Protein AF-A0A504YN68-F1 (afdb_monomer_lite)

Radius of gyration: 25.83 Å; chains: 1; bounding box: 54×53×54 Å

Secondary structure (DSSP, 8-state):
-------HHHHHHHHHHHH---SSPPP-B-TTS-B--SHHHHHHHHHHHHHHHH----TT-----S------------------HHHHHHHHHT--TTSPP-TT---HHHHHHTTS--

Organism: Fasciola gigantica (NCBI:txid46835)

Structure (mmCIF, N/CA/C/O backbone):
data_AF-A0A504YN68-F1
#
_entry.id   AF-A0A504YN68-F1
#
loop_
_atom_site.group_PDB
_atom_site.id
_atom_site.type_symbol
_atom_site.label_atom_id
_atom_site.label_alt_id
_atom_site.label_comp_id
_atom_site.label_asym_id
_atom_site.label_entity_id
_atom_site.label_seq_id
_atom_site.pdbx_PDB_ins_code
_atom_site.Cartn_x
_atom_site.Cartn_y
_atom_site.Cartn_z
_atom_site.occupancy
_atom_site.B_iso_or_equiv
_atom_site.auth_seq_id
_atom_site.auth_comp_id
_atom_site.auth_asym_id
_atom_site.auth_atom_id
_atom_site.pdbx_PDB_model_num
ATOM 1 N N . MET A 1 1 ? 17.165 31.381 13.034 1.00 35.44 1 MET A N 1
ATOM 2 C CA . MET A 1 1 ? 17.458 30.033 12.498 1.00 35.44 1 MET A CA 1
ATOM 3 C C . MET A 1 1 ? 17.713 30.142 11.004 1.00 35.44 1 MET A C 1
ATOM 5 O O . MET A 1 1 ? 16.814 30.531 10.273 1.00 35.44 1 MET A O 1
ATOM 9 N N . GLN A 1 2 ? 18.948 29.902 10.561 1.00 41.06 2 GLN A N 1
ATOM 10 C CA . GLN A 1 2 ? 19.320 29.990 9.147 1.00 41.06 2 GLN A CA 1
ATOM 11 C C . GLN A 1 2 ? 18.843 28.734 8.407 1.00 41.06 2 GLN A C 1
ATOM 13 O O . GLN A 1 2 ? 19.176 27.615 8.795 1.00 41.06 2 GLN A O 1
ATOM 18 N N . PHE A 1 3 ? 18.073 28.918 7.335 1.00 40.38 3 PHE A N 1
ATOM 19 C CA . PHE A 1 3 ? 17.758 27.853 6.390 1.00 40.38 3 PHE A CA 1
ATOM 20 C C . PHE A 1 3 ? 19.064 27.369 5.752 1.00 40.38 3 PHE A C 1
ATOM 22 O O . PHE A 1 3 ? 19.641 28.048 4.901 1.00 40.38 3 PHE A O 1
ATOM 29 N N . LEU A 1 4 ? 19.541 26.189 6.158 1.00 46.88 4 LEU A N 1
ATOM 30 C CA . LEU A 1 4 ? 20.625 25.505 5.463 1.00 46.88 4 LE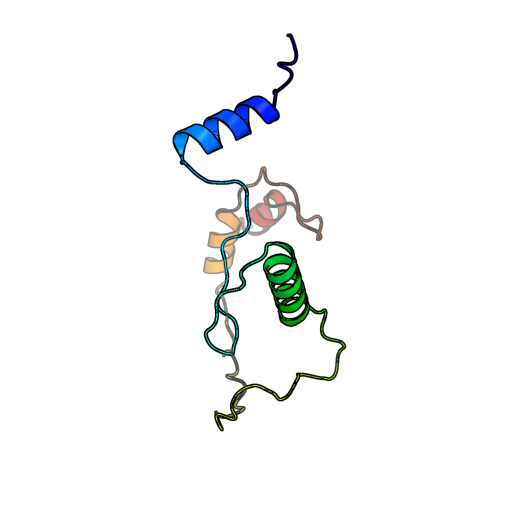U A CA 1
ATOM 31 C C . LEU A 1 4 ? 20.146 25.232 4.032 1.00 46.88 4 LEU A C 1
ATOM 33 O O . LEU A 1 4 ? 19.343 24.329 3.788 1.00 46.88 4 LEU A O 1
ATOM 37 N N . LYS A 1 5 ? 20.624 26.035 3.079 1.00 53.62 5 LYS A N 1
ATOM 38 C CA . LYS A 1 5 ? 20.415 25.834 1.645 1.00 53.62 5 LYS A CA 1
ATOM 39 C C . LYS A 1 5 ? 21.031 24.481 1.285 1.00 53.62 5 LYS A C 1
ATOM 41 O O . LYS A 1 5 ? 22.242 24.359 1.095 1.00 53.62 5 LYS A O 1
ATOM 46 N N . ARG A 1 6 ? 20.199 23.435 1.293 1.00 60.47 6 ARG A N 1
ATOM 47 C CA . ARG A 1 6 ? 20.588 22.034 1.100 1.00 60.47 6 ARG A CA 1
ATOM 48 C C . ARG A 1 6 ? 21.125 21.904 -0.320 1.00 60.47 6 ARG A C 1
ATOM 50 O O . ARG A 1 6 ? 20.375 21.852 -1.288 1.00 60.47 6 ARG A O 1
ATOM 57 N N . ASN A 1 7 ? 22.446 21.958 -0.440 1.00 71.44 7 ASN A N 1
ATOM 58 C CA . ASN A 1 7 ? 23.145 22.016 -1.714 1.00 71.44 7 ASN A CA 1
ATOM 59 C C . ASN A 1 7 ? 23.095 20.622 -2.364 1.00 71.44 7 ASN A C 1
ATOM 61 O O . ASN A 1 7 ? 24.020 19.819 -2.228 1.00 71.44 7 ASN A O 1
ATOM 65 N N . SER A 1 8 ? 21.960 20.309 -2.996 1.00 71.94 8 SER A N 1
ATOM 66 C CA . SER A 1 8 ? 21.608 18.991 -3.546 1.00 71.94 8 SER A CA 1
ATOM 67 C C . SER A 1 8 ? 22.682 18.448 -4.488 1.00 71.94 8 SER A C 1
ATOM 69 O O . SER A 1 8 ? 23.015 17.268 -4.432 1.00 71.94 8 SER A O 1
ATOM 71 N N . LYS A 1 9 ? 23.325 19.327 -5.263 1.00 77.75 9 LYS A N 1
ATOM 72 C CA . LYS A 1 9 ? 24.462 18.983 -6.129 1.00 77.75 9 LYS A CA 1
ATOM 73 C C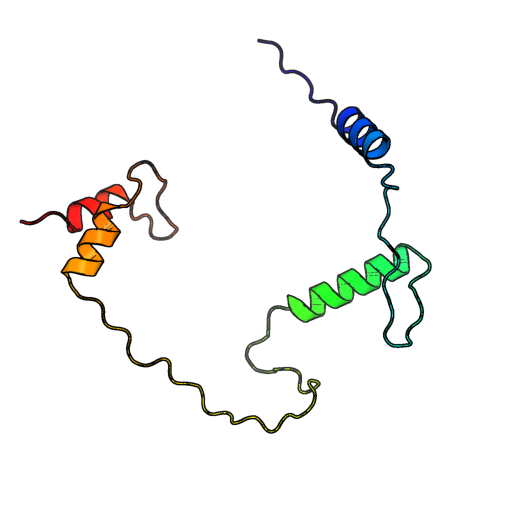 . LYS A 1 9 ? 25.618 18.342 -5.355 1.00 77.75 9 LYS A C 1
ATOM 75 O O . LYS A 1 9 ? 26.169 17.334 -5.788 1.00 77.75 9 LYS A O 1
ATOM 80 N N . ASN A 1 10 ? 25.962 18.879 -4.183 1.00 79.12 10 ASN A N 1
ATOM 81 C CA . ASN A 1 10 ? 27.041 18.334 -3.355 1.00 79.12 10 ASN A CA 1
ATOM 82 C C . ASN A 1 10 ? 26.666 16.992 -2.720 1.00 79.12 10 ASN A C 1
ATOM 84 O O . ASN A 1 10 ? 27.543 16.148 -2.539 1.00 79.12 10 ASN A O 1
ATOM 88 N N . PHE A 1 11 ? 25.386 16.792 -2.403 1.00 78.56 11 PHE A N 1
ATOM 89 C CA . PHE A 1 11 ? 24.879 15.520 -1.895 1.00 78.56 11 PHE A CA 1
ATOM 90 C C . PHE A 1 11 ? 25.024 14.410 -2.944 1.00 78.56 11 PHE A C 1
ATOM 92 O O . PHE A 1 11 ? 25.707 13.419 -2.688 1.00 78.56 11 PHE A O 1
ATOM 99 N N . TYR A 1 12 ? 24.498 14.620 -4.155 1.00 77.31 12 TYR A N 1
ATOM 100 C CA . TYR A 1 12 ? 24.602 13.631 -5.233 1.00 77.31 12 TYR A CA 1
ATOM 101 C C . TYR A 1 12 ? 26.050 13.391 -5.674 1.00 77.31 12 TYR A C 1
ATOM 103 O O . TYR A 1 12 ? 26.427 12.251 -5.928 1.00 77.31 12 TYR A O 1
ATOM 111 N N . ARG A 1 13 ? 26.904 14.425 -5.662 1.00 78.19 13 ARG A N 1
ATOM 112 C CA . ARG A 1 13 ? 28.342 14.270 -5.937 1.00 78.19 13 ARG A CA 1
ATOM 113 C C . ARG A 1 13 ? 29.044 13.370 -4.915 1.00 78.19 13 ARG A C 1
ATOM 115 O O . ARG A 1 13 ? 29.874 12.551 -5.300 1.00 78.19 13 ARG A O 1
ATOM 122 N N . ARG A 1 14 ? 28.739 13.513 -3.618 1.00 81.38 14 ARG A N 1
ATOM 123 C CA . ARG A 1 14 ? 29.306 12.646 -2.564 1.00 81.38 14 ARG A CA 1
ATOM 124 C C . ARG A 1 14 ? 28.818 11.208 -2.705 1.00 81.38 14 ARG A C 1
ATOM 126 O O . ARG A 1 14 ? 29.622 10.292 -2.583 1.00 81.38 14 ARG A O 1
ATOM 133 N N . LEU A 1 15 ? 27.534 11.028 -3.000 1.00 76.12 15 LEU A N 1
ATOM 134 C CA . LEU A 1 15 ? 26.928 9.712 -3.166 1.00 76.12 15 LEU A CA 1
ATOM 135 C C . LEU A 1 15 ? 27.507 8.976 -4.383 1.00 76.12 15 LEU A C 1
ATOM 137 O O . LEU A 1 15 ? 27.919 7.828 -4.250 1.00 76.12 15 LEU A O 1
ATOM 141 N N . ALA A 1 16 ? 27.655 9.652 -5.526 1.00 74.44 16 ALA A N 1
ATOM 142 C CA . ALA A 1 16 ? 28.303 9.092 -6.716 1.00 74.44 16 ALA A CA 1
ATOM 143 C C . ALA A 1 16 ? 29.772 8.710 -6.457 1.00 74.44 16 ALA A C 1
ATOM 145 O O . ALA A 1 16 ? 30.221 7.647 -6.879 1.00 74.44 16 ALA A O 1
ATOM 146 N N . LYS A 1 17 ? 30.516 9.538 -5.704 1.00 78.06 17 LYS A N 1
ATOM 147 C CA . LYS A 1 17 ? 31.909 9.239 -5.328 1.00 78.06 17 LYS A CA 1
ATOM 148 C C . LYS A 1 17 ? 32.018 8.018 -4.406 1.00 78.06 17 LYS A C 1
ATOM 150 O O . LYS A 1 17 ? 32.945 7.240 -4.570 1.00 78.06 17 LYS A O 1
ATOM 155 N N . ALA A 1 18 ? 31.098 7.862 -3.454 1.00 78.75 18 ALA A N 1
ATOM 156 C CA . ALA A 1 18 ? 31.110 6.755 -2.493 1.00 78.75 18 ALA A CA 1
ATOM 157 C C . ALA A 1 18 ? 30.643 5.422 -3.097 1.00 78.75 18 ALA A C 1
ATOM 159 O O . ALA A 1 18 ? 31.111 4.365 -2.698 1.00 78.75 18 ALA A O 1
ATOM 160 N N . THR A 1 19 ? 29.715 5.471 -4.049 1.00 76.31 19 THR A N 1
ATOM 161 C CA . THR A 1 19 ? 29.132 4.273 -4.675 1.00 76.31 19 THR A CA 1
ATOM 162 C C . THR A 1 19 ? 29.858 3.848 -5.947 1.00 76.31 19 THR A C 1
ATOM 164 O O . THR A 1 19 ? 29.533 2.807 -6.506 1.00 76.31 19 THR A O 1
ATOM 167 N N . HIS A 1 20 ? 30.787 4.672 -6.449 1.00 66.88 20 HIS A N 1
ATOM 168 C CA . HIS A 1 20 ? 31.338 4.571 -7.806 1.00 66.88 20 HIS A CA 1
ATOM 169 C C . HIS A 1 20 ? 30.257 4.471 -8.899 1.00 66.88 20 HIS A C 1
ATOM 171 O O . HIS A 1 20 ? 30.537 4.057 -10.026 1.00 66.88 20 HIS A O 1
ATOM 177 N N . ALA A 1 21 ? 29.018 4.869 -8.589 1.00 62.00 21 ALA A N 1
ATOM 178 C CA . ALA A 1 21 ? 27.916 4.811 -9.526 1.00 62.00 21 ALA A CA 1
ATOM 179 C C . ALA A 1 21 ? 28.112 5.899 -10.583 1.00 62.00 21 ALA A C 1
ATOM 181 O O . ALA A 1 21 ? 28.138 7.097 -10.279 1.00 62.00 21 ALA A O 1
ATOM 182 N N . LYS A 1 22 ? 28.243 5.481 -11.842 1.00 62.47 22 LYS A N 1
ATOM 183 C CA . LYS A 1 22 ? 28.166 6.404 -12.972 1.00 62.47 22 LYS A CA 1
ATOM 184 C C . LYS A 1 22 ? 26.707 6.854 -13.115 1.00 62.47 22 LYS A C 1
ATOM 186 O O . LYS A 1 22 ? 25.831 5.995 -13.183 1.00 62.47 22 LYS A O 1
ATOM 191 N N . PRO A 1 23 ? 26.420 8.166 -13.168 1.00 57.31 23 PRO A N 1
ATOM 192 C CA . PRO A 1 23 ? 25.096 8.638 -13.544 1.00 57.31 23 PRO A CA 1
ATOM 193 C C . PRO A 1 23 ? 24.821 8.189 -14.982 1.00 57.31 23 PRO A C 1
ATOM 195 O O . PRO A 1 23 ? 25.502 8.619 -15.911 1.00 57.31 23 PRO A O 1
ATOM 198 N N . GLY A 1 24 ? 23.865 7.287 -15.156 1.00 63.19 24 GLY A N 1
ATOM 199 C CA . GLY A 1 24 ? 23.526 6.689 -16.441 1.00 63.19 24 GLY A CA 1
ATOM 200 C C . GLY A 1 24 ? 22.493 5.590 -16.244 1.00 63.19 24 GLY A C 1
ATOM 201 O O . GLY A 1 24 ? 22.330 5.087 -15.132 1.00 63.19 24 GLY A O 1
ATOM 202 N N . ILE A 1 25 ? 21.769 5.250 -17.305 1.00 64.88 25 ILE A N 1
ATOM 203 C CA . ILE A 1 25 ? 20.868 4.101 -17.280 1.00 64.88 25 ILE A CA 1
ATOM 204 C C . ILE A 1 25 ? 21.694 2.916 -17.771 1.00 64.88 25 ILE A C 1
ATO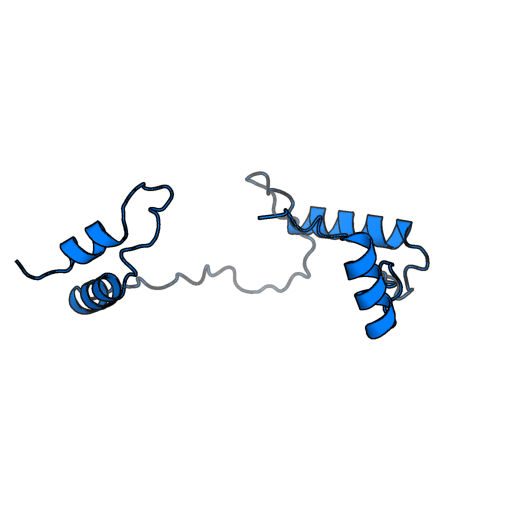M 206 O O . ILE A 1 25 ? 22.301 3.005 -18.834 1.00 64.88 25 ILE A O 1
ATOM 210 N N . SER A 1 26 ? 21.788 1.856 -16.970 1.00 69.25 26 SER A N 1
ATOM 211 C CA . SER A 1 26 ? 22.534 0.654 -17.345 1.00 69.25 26 SER A CA 1
ATOM 212 C C . SER A 1 26 ? 21.984 0.049 -18.635 1.00 69.25 26 SER A C 1
ATOM 214 O O . SER A 1 26 ? 20.777 0.102 -18.879 1.00 69.25 26 SER A O 1
ATOM 216 N N . ASP A 1 27 ? 22.866 -0.551 -19.431 1.00 74.50 27 ASP A N 1
ATOM 217 C CA . ASP A 1 27 ? 22.463 -1.267 -20.635 1.00 74.50 27 ASP A CA 1
ATOM 218 C C . ASP A 1 27 ? 21.473 -2.386 -20.265 1.00 74.50 27 ASP A C 1
ATOM 220 O O . ASP A 1 27 ? 21.689 -3.150 -19.323 1.00 74.50 27 ASP A O 1
ATOM 224 N N . MET A 1 28 ? 20.364 -2.460 -20.996 1.00 72.06 28 MET A N 1
ATOM 225 C CA . MET A 1 28 ? 19.306 -3.448 -20.831 1.00 72.06 28 MET A CA 1
ATOM 226 C C . MET A 1 28 ? 19.359 -4.479 -21.966 1.00 72.06 28 MET A C 1
ATOM 228 O O . MET A 1 28 ? 19.649 -4.116 -23.111 1.00 72.06 28 MET A O 1
ATOM 232 N N . PRO A 1 29 ? 19.050 -5.756 -21.688 1.00 76.56 29 PRO A N 1
ATOM 233 C CA . PRO A 1 29 ? 18.937 -6.768 -22.726 1.00 76.56 29 PRO A CA 1
ATOM 234 C C . PRO A 1 29 ? 17.715 -6.492 -23.609 1.00 76.56 29 PRO A C 1
ATOM 236 O O . PRO A 1 29 ? 16.603 -6.266 -23.128 1.00 76.56 29 PRO A O 1
ATOM 239 N N . LYS A 1 30 ? 17.926 -6.519 -24.921 1.00 78.00 30 LYS A N 1
ATOM 240 C CA . LYS A 1 30 ? 16.883 -6.511 -25.947 1.00 78.00 30 LYS A CA 1
ATOM 241 C C . LYS A 1 30 ? 16.335 -7.928 -26.157 1.00 78.00 30 LYS A C 1
ATOM 243 O O . LYS A 1 30 ? 16.927 -8.916 -25.732 1.00 78.00 30 LYS A O 1
ATOM 248 N N . ALA A 1 31 ? 15.220 -8.023 -26.881 1.00 73.44 31 ALA A N 1
ATOM 249 C CA . ALA A 1 31 ? 14.584 -9.296 -27.230 1.00 73.44 31 ALA A CA 1
ATOM 250 C C . ALA A 1 31 ? 15.451 -10.206 -28.126 1.00 73.44 31 ALA A C 1
ATOM 252 O O . ALA A 1 31 ? 15.282 -11.419 -28.105 1.00 73.44 31 ALA A O 1
ATOM 253 N N . ASP A 1 32 ? 16.388 -9.630 -28.882 1.00 78.88 32 ASP A N 1
ATOM 254 C CA . ASP A 1 32 ? 17.377 -10.347 -29.702 1.00 78.88 32 ASP A CA 1
ATOM 255 C C . ASP A 1 32 ? 18.594 -10.841 -28.888 1.00 78.88 32 ASP A C 1
ATOM 257 O O . ASP A 1 32 ? 19.523 -11.417 -29.449 1.00 78.88 32 ASP A O 1
ATOM 261 N N . GLY A 1 33 ? 18.607 -10.611 -27.569 1.00 73.88 33 GLY A N 1
ATOM 262 C CA . GLY A 1 33 ? 19.715 -10.952 -26.676 1.00 73.88 33 GLY A CA 1
ATOM 263 C C . GLY A 1 33 ? 20.862 -9.935 -26.664 1.00 73.88 33 GLY A C 1
ATOM 264 O O . GLY A 1 33 ? 21.780 -10.074 -25.855 1.00 73.88 33 GLY A O 1
ATOM 265 N N . ALA A 1 34 ? 20.826 -8.894 -27.503 1.00 79.62 34 ALA A N 1
ATOM 266 C CA . ALA A 1 34 ? 21.844 -7.847 -27.511 1.00 79.62 34 ALA A CA 1
ATOM 267 C C . ALA A 1 34 ? 21.595 -6.801 -26.411 1.00 79.62 34 ALA A C 1
ATOM 269 O O . ALA A 1 34 ? 20.462 -6.517 -26.034 1.00 79.62 34 ALA A O 1
ATOM 270 N N . MET A 1 35 ? 22.653 -6.163 -25.910 1.00 80.12 35 MET A N 1
ATOM 271 C CA . MET A 1 35 ? 22.529 -5.081 -24.925 1.00 80.12 35 MET A CA 1
ATOM 272 C C . MET A 1 35 ? 22.211 -3.740 -25.605 1.00 80.12 35 MET A C 1
ATOM 274 O O . MET A 1 35 ? 22.660 -3.452 -26.722 1.00 80.12 35 MET A O 1
ATOM 278 N N . THR A 1 36 ? 21.426 -2.878 -24.959 1.00 72.31 36 THR A N 1
ATOM 279 C CA . THR A 1 36 ? 21.197 -1.507 -25.438 1.00 72.31 36 THR A CA 1
ATOM 280 C C . THR A 1 36 ? 22.443 -0.653 -25.222 1.00 72.31 36 THR A C 1
ATOM 282 O O . THR A 1 36 ? 22.636 -0.135 -24.138 1.00 72.31 36 THR A O 1
ATOM 285 N N . GLY A 1 37 ? 23.249 -0.436 -26.258 1.00 75.38 37 GLY A N 1
ATOM 286 C CA . GLY A 1 37 ? 24.513 0.308 -26.130 1.00 75.38 37 GLY A CA 1
ATOM 287 C C . GLY A 1 37 ? 24.423 1.842 -26.067 1.00 75.38 37 GLY A C 1
ATOM 288 O O . GLY A 1 37 ? 25.434 2.504 -26.274 1.00 75.38 37 GLY A O 1
ATOM 289 N N . ASN A 1 38 ? 23.240 2.444 -25.877 1.00 77.81 38 ASN A N 1
ATOM 290 C CA . ASN A 1 38 ? 23.117 3.905 -25.754 1.00 77.81 38 ASN A CA 1
ATOM 291 C C . ASN A 1 38 ? 21.926 4.306 -24.871 1.00 77.81 38 ASN A C 1
ATOM 293 O O . ASN A 1 38 ? 20.823 3.779 -25.033 1.00 77.81 38 ASN A O 1
ATOM 297 N N . ASN A 1 39 ? 22.132 5.313 -24.018 1.00 77.50 39 ASN A N 1
ATOM 298 C CA . ASN A 1 39 ? 21.156 5.895 -23.095 1.00 77.50 39 ASN A CA 1
ATOM 299 C C . ASN A 1 39 ? 19.810 6.232 -23.753 1.00 77.50 39 ASN A C 1
ATOM 301 O O . ASN A 1 39 ? 18.768 6.007 -23.144 1.00 77.50 39 ASN A O 1
ATOM 305 N N . THR A 1 40 ? 19.800 6.731 -24.994 1.00 82.06 40 THR A N 1
ATOM 306 C CA . THR A 1 40 ? 18.549 7.032 -25.718 1.00 82.06 40 THR A CA 1
ATOM 307 C C . THR A 1 40 ? 17.731 5.770 -25.989 1.00 82.06 40 THR A C 1
ATOM 309 O O . THR A 1 40 ? 16.516 5.761 -25.805 1.00 82.06 40 THR A O 1
ATOM 312 N N . ASN A 1 41 ? 18.392 4.675 -26.371 1.00 78.19 41 ASN A N 1
ATOM 313 C CA . ASN A 1 41 ? 17.726 3.398 -26.625 1.00 78.19 41 ASN A CA 1
ATOM 314 C C . ASN A 1 41 ? 17.201 2.784 -25.327 1.00 78.19 41 ASN A C 1
ATOM 316 O O . ASN A 1 41 ? 16.091 2.256 -25.304 1.00 78.19 41 ASN A O 1
ATOM 320 N N . VAL A 1 42 ? 17.972 2.909 -24.244 1.00 80.81 42 VAL A N 1
ATOM 321 C CA . VAL A 1 42 ? 17.560 2.474 -22.907 1.00 80.81 42 VAL A CA 1
ATOM 322 C C . VAL A 1 42 ? 16.321 3.257 -22.450 1.00 80.81 42 VAL A C 1
ATOM 324 O O . VAL A 1 42 ? 15.334 2.662 -22.023 1.00 80.81 42 VAL A O 1
ATOM 327 N N . ALA A 1 43 ? 16.325 4.585 -22.604 1.00 81.44 43 ALA A N 1
ATOM 328 C CA . ALA A 1 43 ? 15.200 5.442 -22.235 1.00 81.44 43 ALA A CA 1
ATOM 329 C C . ALA A 1 43 ? 13.933 5.127 -23.048 1.00 81.44 43 ALA A C 1
ATOM 331 O O . ALA A 1 43 ? 12.853 5.011 -22.472 1.00 81.44 43 ALA A O 1
ATOM 332 N N . ASN A 1 44 ? 14.062 4.923 -24.362 1.00 82.75 44 ASN A N 1
ATOM 333 C CA . ASN A 1 44 ? 12.941 4.549 -25.228 1.00 82.75 44 ASN A CA 1
ATOM 334 C C . ASN A 1 44 ? 12.364 3.176 -24.864 1.00 82.75 44 ASN A C 1
ATOM 336 O O . ASN A 1 44 ? 11.144 2.999 -24.840 1.00 82.75 44 ASN A O 1
ATOM 340 N N . MET A 1 45 ? 13.224 2.210 -24.538 1.00 82.19 45 MET A N 1
ATOM 341 C CA . MET A 1 45 ? 12.794 0.892 -24.080 1.00 82.19 45 MET A CA 1
ATOM 342 C C . MET A 1 45 ? 12.051 0.987 -22.743 1.00 82.19 45 MET A C 1
ATOM 344 O O . MET A 1 45 ? 10.978 0.404 -22.599 1.00 82.19 45 MET A O 1
ATOM 348 N N . LEU A 1 46 ? 12.561 1.782 -21.800 1.00 82.31 46 LEU A N 1
ATOM 349 C CA . LEU A 1 46 ? 11.913 2.006 -20.508 1.00 82.31 46 LEU A CA 1
ATOM 350 C C . LEU A 1 46 ? 10.555 2.707 -20.671 1.00 82.31 46 LEU A C 1
ATOM 352 O O . LEU A 1 46 ? 9.574 2.316 -20.043 1.00 82.31 46 LEU A O 1
ATOM 356 N N . ALA A 1 47 ? 10.480 3.709 -21.550 1.00 83.69 47 ALA A N 1
ATOM 357 C CA . ALA A 1 47 ? 9.241 4.410 -21.870 1.00 83.69 47 ALA A CA 1
ATOM 358 C C . ALA A 1 47 ? 8.206 3.468 -22.503 1.00 83.69 47 ALA A C 1
ATOM 360 O O . ALA A 1 47 ? 7.034 3.502 -22.128 1.00 83.69 47 ALA A O 1
ATOM 361 N N . THR A 1 48 ? 8.643 2.589 -23.408 1.00 82.62 48 THR A N 1
ATOM 362 C CA . THR A 1 48 ? 7.790 1.569 -24.037 1.00 82.62 48 THR A CA 1
ATOM 363 C C . THR A 1 48 ? 7.282 0.569 -23.001 1.00 82.62 48 THR A C 1
ATOM 365 O O . THR A 1 48 ? 6.082 0.305 -22.941 1.00 82.62 48 THR A O 1
ATOM 368 N N . TYR A 1 49 ? 8.165 0.072 -22.131 1.00 81.12 49 TYR A N 1
ATOM 369 C CA . TYR A 1 49 ? 7.799 -0.836 -21.046 1.00 81.12 49 TYR A CA 1
ATOM 370 C C . TYR A 1 49 ? 6.777 -0.197 -20.103 1.00 81.12 49 TYR A C 1
ATOM 372 O O . TYR A 1 49 ? 5.693 -0.746 -19.908 1.00 81.12 49 TYR A O 1
ATOM 380 N N . CYS A 1 50 ? 7.066 0.998 -19.584 1.00 79.38 50 CYS A N 1
ATOM 381 C CA . CYS A 1 50 ? 6.150 1.712 -18.700 1.00 79.38 50 CYS A CA 1
ATOM 382 C C . CYS A 1 50 ? 4.810 2.003 -19.386 1.00 79.38 50 CYS A C 1
ATOM 384 O O . CYS A 1 50 ? 3.765 1.851 -18.761 1.00 79.38 50 CYS A O 1
ATOM 386 N N . SER A 1 51 ? 4.820 2.350 -20.674 1.00 79.06 51 SER A N 1
ATOM 387 C CA . SER A 1 51 ? 3.585 2.542 -21.439 1.00 79.06 51 SER A CA 1
ATOM 388 C C . SER A 1 51 ? 2.806 1.238 -21.596 1.00 79.06 51 SER A C 1
ATOM 390 O O . SER A 1 51 ? 1.589 1.264 -21.521 1.00 79.06 51 SER A O 1
ATOM 392 N N . SER A 1 52 ? 3.469 0.093 -21.763 1.00 77.00 52 SER A N 1
ATOM 393 C CA . SER A 1 52 ? 2.788 -1.204 -21.879 1.00 77.00 52 SER A CA 1
ATOM 394 C C . SER A 1 52 ? 2.188 -1.693 -20.556 1.00 77.00 52 SER A C 1
ATOM 396 O O . SER A 1 52 ? 1.072 -2.204 -20.540 1.00 77.00 52 SER A O 1
ATOM 398 N N . VAL A 1 53 ? 2.900 -1.503 -19.442 1.00 73.75 53 VAL A N 1
ATOM 399 C CA . VAL A 1 53 ? 2.495 -1.993 -18.115 1.00 73.75 53 VAL A CA 1
ATOM 400 C C . VAL A 1 53 ? 1.478 -1.065 -17.460 1.00 73.75 53 VAL A C 1
ATOM 402 O O . VAL A 1 53 ? 0.566 -1.526 -16.777 1.00 73.75 53 VAL A O 1
ATOM 405 N N . PHE A 1 54 ? 1.628 0.243 -17.667 1.00 73.56 54 PHE A N 1
ATOM 406 C CA . PHE A 1 54 ? 0.808 1.268 -17.023 1.00 73.56 54 PHE A CA 1
ATOM 407 C C . PHE A 1 54 ? -0.122 1.997 -17.994 1.00 73.56 54 PHE A C 1
ATOM 409 O O . PHE A 1 54 ? -0.732 2.998 -17.609 1.00 73.56 54 PHE A O 1
ATOM 416 N N . ALA A 1 55 ? -0.274 1.520 -19.237 1.00 67.06 55 ALA A N 1
ATOM 417 C CA . ALA A 1 55 ? -1.349 2.002 -20.093 1.00 67.06 55 ALA A CA 1
ATOM 418 C C . ALA A 1 55 ? -2.677 1.820 -19.358 1.00 67.06 55 ALA A C 1
ATOM 420 O O . ALA A 1 55 ? -3.045 0.727 -18.926 1.00 67.06 55 ALA A O 1
ATOM 421 N N . ARG A 1 56 ? -3.415 2.924 -19.228 1.00 56.16 56 ARG A N 1
ATOM 422 C CA . ARG A 1 56 ? -4.795 2.910 -18.762 1.00 56.16 56 ARG A CA 1
ATOM 423 C C . ARG A 1 56 ? -5.582 2.066 -19.758 1.00 56.16 56 ARG A C 1
ATOM 425 O O . ARG A 1 56 ? -5.868 2.536 -20.857 1.00 56.16 56 ARG A O 1
ATOM 432 N N . ASN A 1 57 ? -5.887 0.823 -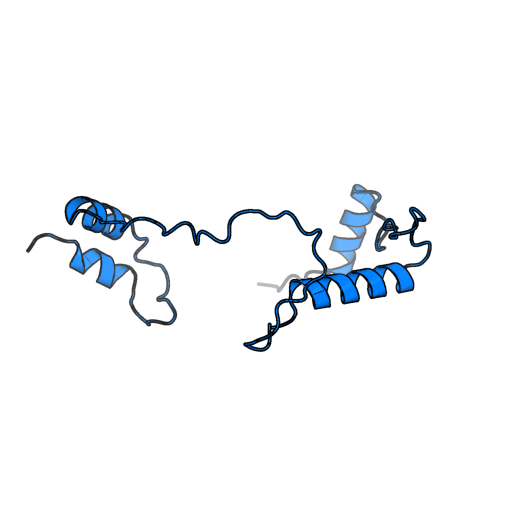19.387 1.00 54.03 57 ASN A N 1
ATOM 433 C CA . ASN A 1 57 ? -6.759 -0.042 -20.170 1.00 54.03 57 ASN A CA 1
ATOM 434 C C . ASN A 1 57 ? -8.004 0.767 -20.551 1.00 54.03 57 ASN A C 1
ATOM 436 O O . ASN A 1 57 ? -8.751 1.216 -19.676 1.00 54.03 57 ASN A O 1
ATOM 440 N N . ARG A 1 58 ? -8.226 0.979 -21.854 1.00 55.47 58 ARG A N 1
ATOM 441 C CA . ARG A 1 58 ? -9.582 1.277 -22.313 1.00 55.47 58 ARG A CA 1
ATOM 442 C C . ARG A 1 58 ? -10.441 0.084 -21.883 1.00 55.47 58 ARG A C 1
ATOM 444 O O . ARG A 1 58 ? -9.979 -1.052 -22.027 1.00 55.47 58 ARG A O 1
ATOM 451 N N . PRO A 1 59 ? -11.647 0.302 -21.340 1.00 44.22 59 PRO A N 1
ATOM 452 C CA . PRO A 1 59 ? -12.545 -0.805 -21.054 1.00 44.22 59 PRO A CA 1
ATOM 453 C C . PRO A 1 59 ? -12.837 -1.522 -22.380 1.00 44.22 59 PRO A C 1
ATOM 455 O O . PRO A 1 59 ? -13.510 -0.958 -23.237 1.00 44.22 59 PRO A O 1
ATOM 458 N N . GLY A 1 60 ? -12.266 -2.715 -22.587 1.00 53.22 60 GLY A N 1
ATOM 459 C CA . GLY A 1 60 ? -12.658 -3.590 -23.698 1.00 53.22 60 GLY A CA 1
ATOM 460 C C . GLY A 1 60 ? -11.582 -4.389 -24.437 1.00 53.22 60 GLY A C 1
ATOM 461 O O . GLY A 1 60 ? -11.958 -5.313 -25.145 1.00 53.22 60 GLY A O 1
ATOM 462 N N . THR A 1 61 ? -10.279 -4.128 -24.301 1.00 50.28 61 THR A N 1
ATOM 463 C CA . THR A 1 61 ? -9.276 -4.887 -25.087 1.00 50.28 61 THR A CA 1
ATOM 464 C C . THR A 1 61 ? -8.043 -5.240 -24.268 1.00 50.28 61 THR A C 1
ATOM 466 O O . THR A 1 61 ? -7.101 -4.458 -24.171 1.00 50.28 61 THR A O 1
ATOM 469 N N . LEU A 1 62 ? -8.050 -6.445 -23.695 1.00 48.22 62 LEU A N 1
ATOM 470 C CA . LEU A 1 62 ? -6.836 -7.134 -23.261 1.00 48.22 62 LEU A CA 1
ATOM 471 C C . LEU A 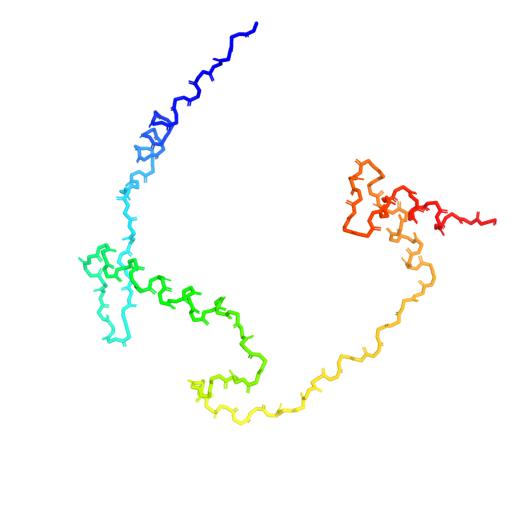1 62 ? -6.087 -7.611 -24.513 1.00 48.22 62 LEU A C 1
ATOM 473 O O . LEU A 1 62 ? -6.643 -8.332 -25.336 1.00 48.22 62 LEU A O 1
ATOM 477 N N . SER A 1 63 ? -4.836 -7.177 -24.658 1.00 43.81 63 SER A N 1
ATOM 478 C CA . SER A 1 63 ? -3.939 -7.572 -25.746 1.00 43.81 63 SER A CA 1
ATOM 479 C C . SER A 1 63 ? -3.602 -9.064 -25.653 1.00 43.81 63 SER A C 1
ATOM 481 O O . SER A 1 63 ? -2.949 -9.513 -24.709 1.00 43.81 63 SER A O 1
ATOM 483 N N . THR A 1 64 ? -4.064 -9.834 -26.636 1.00 53.31 64 THR A N 1
ATOM 484 C CA . THR A 1 64 ? -3.874 -11.283 -26.793 1.00 53.31 64 THR A CA 1
ATOM 485 C C . THR A 1 64 ? -2.476 -11.620 -27.326 1.00 53.31 64 THR A C 1
ATOM 487 O O . THR A 1 64 ? -2.358 -12.196 -28.396 1.00 53.31 64 THR A O 1
ATOM 490 N N . ASN A 1 65 ? -1.403 -11.259 -26.614 1.00 50.50 65 ASN A N 1
ATOM 491 C CA . ASN A 1 65 ? -0.030 -11.631 -27.012 1.00 50.50 65 ASN A CA 1
ATOM 492 C C . ASN A 1 65 ? 0.789 -12.305 -25.889 1.00 50.50 65 ASN A C 1
ATOM 494 O O . ASN A 1 65 ? 2.011 -12.397 -25.980 1.00 50.50 65 ASN A O 1
ATOM 498 N N . GLY A 1 66 ? 0.140 -12.792 -24.828 1.00 48.44 66 GLY A N 1
A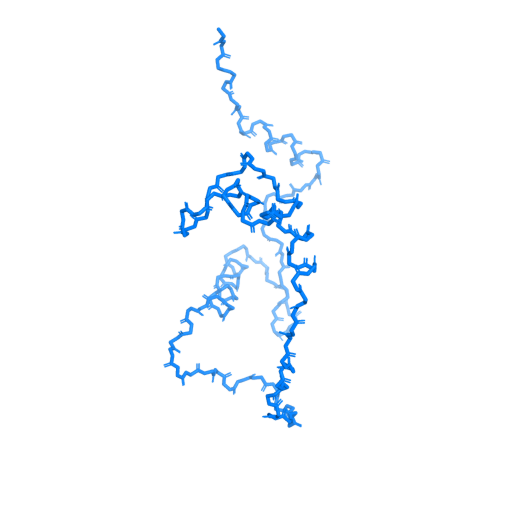TOM 499 C CA . GLY A 1 66 ? 0.769 -13.736 -23.896 1.00 48.44 66 GLY A CA 1
ATOM 500 C C . GLY A 1 66 ? 0.767 -15.156 -24.479 1.00 48.44 66 GLY A C 1
ATOM 501 O O . GLY A 1 66 ? -0.148 -15.477 -25.241 1.00 48.44 66 GLY A O 1
ATOM 502 N N . PRO A 1 67 ? 1.751 -16.017 -24.149 1.00 45.28 67 PRO A N 1
ATOM 503 C CA . PRO A 1 67 ? 1.735 -17.407 -24.589 1.00 45.28 67 PRO A CA 1
ATOM 504 C C . PRO A 1 67 ? 0.429 -18.051 -24.122 1.00 45.28 67 PRO A C 1
ATOM 506 O O . PRO A 1 67 ? 0.063 -17.944 -22.952 1.00 45.28 67 PRO A O 1
ATOM 509 N N . ALA A 1 68 ? -0.283 -18.675 -25.059 1.00 50.53 68 ALA A N 1
ATOM 510 C CA . ALA A 1 68 ? -1.532 -19.374 -24.816 1.00 50.53 68 ALA A CA 1
ATOM 511 C C . ALA A 1 68 ? -1.279 -20.615 -23.949 1.00 50.53 68 ALA A C 1
ATOM 513 O O . ALA A 1 68 ? -1.218 -21.742 -24.437 1.00 50.53 68 ALA A O 1
ATOM 514 N N . THR A 1 69 ? -1.135 -20.425 -22.643 1.00 46.00 69 THR A N 1
ATOM 515 C CA . THR A 1 69 ? -1.480 -21.468 -21.690 1.00 46.00 69 THR A CA 1
ATOM 516 C C . THR A 1 69 ? -2.998 -21.518 -21.644 1.00 46.00 69 THR A C 1
ATOM 518 O O . THR A 1 69 ? -3.652 -20.603 -21.146 1.00 46.00 69 THR A O 1
ATOM 521 N N . ALA A 1 70 ? -3.560 -22.594 -22.193 1.00 49.34 70 ALA A N 1
ATOM 522 C CA . ALA A 1 70 ? -4.905 -23.057 -21.886 1.00 49.34 70 ALA A CA 1
ATOM 523 C C . ALA A 1 70 ? -4.980 -23.355 -20.377 1.00 49.34 70 ALA A C 1
ATOM 525 O O . ALA A 1 70 ? -4.840 -24.488 -19.931 1.00 49.34 70 ALA A O 1
ATOM 526 N N . GLY A 1 71 ? -5.084 -22.299 -19.579 1.00 47.12 71 GLY A N 1
ATOM 527 C CA . GLY A 1 71 ? -5.210 -22.331 -18.136 1.00 47.12 71 GLY A CA 1
ATOM 528 C C . GLY A 1 71 ? -6.569 -21.763 -17.800 1.00 47.12 71 GLY A C 1
ATOM 529 O O . GLY A 1 71 ? -6.711 -20.552 -17.687 1.00 47.12 71 GLY A O 1
ATOM 530 N N . ASP A 1 72 ? -7.544 -22.664 -17.754 1.00 49.09 72 ASP A N 1
ATOM 531 C CA . ASP A 1 72 ? -8.777 -22.583 -16.980 1.00 49.09 72 ASP A CA 1
ATOM 532 C C . ASP A 1 72 ? -9.194 -21.158 -16.568 1.00 49.09 72 ASP A C 1
ATOM 534 O O . ASP A 1 72 ? -8.794 -20.632 -15.529 1.00 49.09 72 ASP A O 1
ATOM 538 N N . SER A 1 73 ? -10.052 -20.536 -17.376 1.00 52.38 73 SER A N 1
ATOM 539 C CA . SER A 1 73 ? -10.792 -19.324 -17.021 1.00 52.38 73 SER A CA 1
ATOM 540 C C . SER A 1 73 ? -11.894 -19.608 -15.991 1.00 52.38 73 SER A C 1
ATOM 542 O O . SER A 1 73 ? -12.940 -18.952 -15.976 1.00 52.38 73 SER A O 1
ATOM 544 N N . SER A 1 74 ? -11.661 -20.542 -15.066 1.00 58.97 74 SER A N 1
ATOM 545 C CA . SER A 1 74 ? -12.339 -20.514 -13.788 1.00 58.97 74 SER A CA 1
ATOM 546 C C . SER A 1 74 ? -11.835 -19.262 -13.074 1.00 58.97 74 SER A C 1
ATOM 548 O O . SER A 1 74 ? -10.757 -19.202 -12.485 1.00 58.97 74 SER A O 1
ATOM 550 N N . HIS A 1 75 ? -12.614 -18.180 -13.161 1.00 58.31 75 HIS A N 1
ATOM 551 C CA . HIS A 1 75 ? -12.545 -17.127 -12.161 1.00 58.31 75 HIS A CA 1
ATOM 552 C C . HIS A 1 75 ? -12.566 -17.840 -10.813 1.00 58.31 75 HIS A C 1
ATOM 554 O O . HIS A 1 75 ? -13.618 -18.338 -10.406 1.00 58.31 75 HIS A O 1
ATOM 560 N N . ARG A 1 76 ? -11.402 -17.951 -10.162 1.00 58.31 76 ARG A N 1
ATOM 561 C CA . ARG A 1 76 ? -11.268 -18.485 -8.813 1.00 58.31 76 ARG A CA 1
ATOM 562 C C . ARG A 1 76 ? -12.128 -17.580 -7.953 1.00 58.31 76 ARG A C 1
ATOM 564 O O . ARG A 1 76 ? -11.678 -16.515 -7.536 1.00 58.31 76 ARG A O 1
ATOM 571 N N . ARG A 1 77 ? -13.404 -17.946 -7.796 1.00 63.31 77 ARG A N 1
ATOM 572 C CA . ARG A 1 77 ? -14.366 -17.221 -6.979 1.00 63.31 77 ARG A CA 1
ATOM 573 C C . ARG A 1 77 ? -13.734 -17.205 -5.606 1.00 63.31 77 ARG A C 1
ATOM 575 O O . ARG A 1 77 ? -13.625 -18.245 -4.961 1.00 63.31 77 ARG A O 1
ATOM 582 N N . ILE A 1 78 ? -13.218 -16.045 -5.216 1.00 68.81 78 ILE A N 1
ATOM 583 C CA . ILE A 1 78 ? -12.749 -15.831 -3.860 1.00 68.81 78 ILE A CA 1
ATOM 584 C C . ILE A 1 78 ? -13.987 -16.108 -3.014 1.00 68.81 78 ILE A C 1
ATOM 586 O O . ILE A 1 78 ? -15.000 -15.424 -3.167 1.00 68.81 78 ILE A O 1
ATOM 590 N N . GLY A 1 79 ? -13.951 -17.201 -2.248 1.00 75.19 79 GLY A N 1
ATOM 591 C CA . GLY A 1 79 ? -15.066 -17.602 -1.401 1.00 75.19 79 GLY A CA 1
ATOM 592 C C . GLY A 1 79 ? -15.488 -16.432 -0.518 1.00 75.19 79 GLY A C 1
ATOM 593 O O . GLY A 1 79 ? -14.668 -15.570 -0.200 1.00 75.19 79 GLY A O 1
ATOM 594 N N . SER A 1 80 ? -16.766 -16.378 -0.147 1.00 78.50 80 SER A N 1
ATOM 595 C CA . SER A 1 80 ? -17.283 -15.317 0.717 1.00 78.50 80 SER A CA 1
ATOM 596 C C . SER A 1 80 ? -16.438 -15.220 1.989 1.00 78.50 80 SER A C 1
ATOM 598 O O . SER A 1 80 ? -16.412 -16.154 2.791 1.00 78.50 80 SER A O 1
ATOM 600 N N . ILE A 1 81 ? -15.738 -14.099 2.167 1.00 81.69 81 ILE A N 1
ATOM 601 C CA . ILE A 1 81 ? -14.972 -13.824 3.381 1.00 81.69 81 ILE A CA 1
ATOM 602 C C . ILE A 1 81 ? -15.924 -13.159 4.371 1.00 81.69 81 ILE A C 1
ATOM 604 O O . ILE A 1 81 ? -16.413 -12.058 4.128 1.00 81.69 81 ILE A O 1
ATOM 608 N N . SER A 1 82 ? -16.184 -13.830 5.488 1.00 88.25 82 SER A N 1
ATOM 609 C CA . SER A 1 82 ? -16.950 -13.284 6.606 1.00 88.25 82 SER A CA 1
ATOM 610 C C . SER A 1 82 ? -16.024 -12.963 7.774 1.00 88.25 82 SER A C 1
ATOM 612 O O . SER A 1 82 ? -15.127 -13.746 8.087 1.00 88.25 82 SER A O 1
ATOM 614 N N . PHE A 1 83 ? -16.285 -11.856 8.465 1.00 87.62 83 PHE A N 1
ATOM 615 C CA . PHE A 1 83 ? -15.590 -11.490 9.697 1.00 87.62 83 PHE A CA 1
ATOM 616 C C . PHE A 1 83 ? -16.569 -11.501 10.865 1.00 87.62 83 PHE A C 1
ATOM 618 O O . PHE A 1 83 ? -17.710 -11.064 10.731 1.00 87.62 83 PHE A O 1
ATOM 625 N N . SER A 1 84 ? -16.114 -11.968 12.026 1.00 91.81 84 SER A N 1
ATOM 626 C CA . SER A 1 84 ? -16.898 -11.831 13.256 1.00 91.81 84 SER A CA 1
ATOM 627 C C . SER A 1 84 ? -16.853 -10.392 13.774 1.00 91.81 84 SER A C 1
ATOM 629 O O . SER A 1 84 ? -15.845 -9.692 13.632 1.00 91.81 84 SER A O 1
ATOM 631 N N . THR A 1 85 ? -17.903 -9.976 14.479 1.00 90.50 85 THR A N 1
ATOM 632 C CA . THR A 1 85 ? -17.958 -8.675 15.164 1.00 90.50 85 THR A CA 1
ATOM 633 C C . THR A 1 85 ? -16.761 -8.469 16.097 1.00 90.50 85 THR A C 1
ATOM 635 O O . THR A 1 85 ? -16.202 -7.378 16.170 1.00 90.50 85 THR A O 1
ATOM 638 N N . VAL A 1 86 ? -16.300 -9.532 16.764 1.00 91.56 86 VAL A N 1
ATOM 639 C CA . VAL A 1 86 ? -15.134 -9.489 17.661 1.00 91.56 86 VAL A CA 1
ATOM 640 C C . VAL A 1 86 ? -13.845 -9.177 16.894 1.00 91.56 86 VAL A C 1
ATOM 642 O O . VAL A 1 86 ? -13.037 -8.368 17.351 1.00 91.56 86 VAL A O 1
ATOM 645 N N . GLN A 1 87 ? -13.645 -9.779 15.717 1.00 92.88 87 GLN A N 1
ATOM 646 C CA . GLN A 1 87 ? -12.479 -9.499 14.870 1.00 92.88 87 GLN A CA 1
ATOM 647 C C . GLN A 1 87 ? -12.495 -8.062 14.345 1.00 92.88 87 GLN A C 1
ATOM 649 O O . GLN A 1 87 ? -11.459 -7.393 14.384 1.00 92.88 87 GLN A O 1
ATOM 654 N N . ALA A 1 88 ? -13.661 -7.578 13.908 1.00 91.88 88 ALA A N 1
ATOM 655 C CA . ALA A 1 88 ? -13.826 -6.201 13.453 1.00 91.88 88 ALA A CA 1
ATOM 656 C C . ALA A 1 88 ? -13.507 -5.206 14.581 1.00 91.88 88 ALA A C 1
ATOM 658 O O . ALA A 1 88 ? -12.659 -4.332 14.403 1.00 91.88 88 ALA A O 1
ATOM 659 N N . ARG A 1 89 ? -14.078 -5.406 15.778 1.00 92.69 89 ARG A N 1
ATOM 660 C CA . ARG A 1 89 ? -13.810 -4.563 16.956 1.00 92.69 89 ARG A CA 1
ATOM 661 C C . ARG A 1 89 ? -12.334 -4.528 17.329 1.00 92.69 89 ARG A C 1
ATOM 663 O O . ARG A 1 89 ? -11.779 -3.451 17.518 1.00 92.69 89 ARG A O 1
ATOM 670 N N . ARG A 1 90 ? -11.663 -5.686 17.365 1.00 92.62 90 ARG A N 1
ATOM 671 C CA . ARG A 1 90 ? -10.216 -5.748 17.636 1.00 92.62 90 ARG A CA 1
ATOM 672 C C . ARG A 1 90 ? -9.417 -4.930 16.624 1.00 92.62 90 ARG A C 1
ATOM 674 O O . ARG A 1 90 ? -8.490 -4.231 17.015 1.00 92.62 90 ARG A O 1
ATOM 681 N N . LYS A 1 91 ? -9.764 -4.995 15.335 1.00 94.19 91 LYS A N 1
ATOM 682 C CA . LYS A 1 91 ? -9.075 -4.218 14.294 1.00 94.19 91 LYS A CA 1
ATOM 683 C C . LYS A 1 91 ? -9.313 -2.719 14.425 1.00 94.19 91 LYS A C 1
ATOM 685 O O . LYS A 1 91 ? -8.343 -1.964 14.365 1.00 94.19 91 LYS A O 1
ATOM 690 N N . LEU A 1 92 ? -10.550 -2.302 14.669 1.00 93.81 92 LEU A N 1
ATOM 691 C CA . LEU A 1 92 ? -10.893 -0.898 14.902 1.00 93.81 92 LEU A CA 1
ATOM 692 C C . LEU A 1 92 ? -10.189 -0.341 16.151 1.00 93.81 92 LEU A C 1
ATOM 694 O O . LEU A 1 92 ? -9.626 0.750 16.107 1.00 93.81 92 LEU A O 1
ATOM 698 N N . GLY A 1 93 ? -10.098 -1.138 17.220 1.00 91.12 93 GLY A N 1
ATOM 699 C CA . GLY A 1 93 ? -9.365 -0.793 18.441 1.00 91.12 93 GLY A CA 1
ATOM 700 C C . GLY A 1 93 ? -7.866 -0.534 18.236 1.00 91.12 93 GLY A C 1
ATOM 701 O O . GLY A 1 93 ? -7.266 0.203 19.011 1.00 91.12 93 GLY A O 1
ATOM 702 N N . THR A 1 94 ? -7.254 -1.084 17.181 1.00 93.94 94 THR A N 1
ATOM 703 C CA . THR A 1 94 ? -5.817 -0.895 16.880 1.00 93.94 94 THR A CA 1
ATOM 704 C C . THR A 1 94 ? -5.505 0.305 15.982 1.00 93.94 94 THR A C 1
ATOM 706 O O . THR A 1 94 ? -4.339 0.531 15.639 1.00 93.94 94 THR A O 1
ATOM 709 N N . LEU A 1 95 ? -6.519 1.070 15.568 1.00 94.19 95 LEU A N 1
ATOM 710 C CA . LEU A 1 95 ? -6.317 2.229 14.704 1.00 94.19 95 LEU A CA 1
ATOM 711 C C . LEU A 1 95 ? -5.523 3.333 15.418 1.00 94.19 95 LEU A C 1
ATOM 713 O O . LEU A 1 95 ? -5.712 3.622 16.597 1.00 94.19 95 LEU A O 1
ATOM 717 N N . LYS A 1 96 ? -4.630 3.993 14.674 1.00 95.75 96 LYS A N 1
ATOM 718 C CA . LYS A 1 96 ? -3.891 5.165 15.163 1.00 95.75 96 LYS A CA 1
ATOM 719 C C . LYS A 1 96 ? -4.779 6.399 15.019 1.00 95.75 96 LYS A C 1
ATOM 721 O O . LYS A 1 96 ? -4.905 6.932 13.919 1.00 95.75 96 LYS A O 1
ATOM 726 N N . THR A 1 97 ? -5.370 6.855 16.118 1.00 94.06 97 THR A N 1
ATOM 727 C CA . THR A 1 97 ? -6.381 7.932 16.143 1.00 94.06 97 THR A CA 1
ATOM 728 C C . THR A 1 97 ? -5.891 9.291 15.654 1.00 94.06 97 THR A C 1
ATOM 730 O O . THR A 1 97 ? -6.685 10.086 15.168 1.00 94.06 97 THR A O 1
ATOM 733 N N . TRP A 1 98 ? -4.587 9.553 15.740 1.00 93.94 98 TRP A N 1
ATOM 734 C CA . TRP A 1 98 ? -3.954 10.805 15.306 1.00 93.94 98 TRP A CA 1
ATOM 735 C C . TRP A 1 98 ? -3.618 10.851 13.808 1.00 93.94 98 TRP A C 1
ATOM 737 O O . TRP A 1 98 ? -2.901 11.745 13.357 1.00 93.94 98 TRP A O 1
ATOM 747 N N . ARG A 1 99 ? -4.055 9.862 13.023 1.00 95.38 99 ARG A N 1
ATOM 748 C CA . ARG A 1 99 ? -3.888 9.873 11.567 1.00 95.38 99 ARG A CA 1
ATOM 749 C C . ARG A 1 99 ? -4.995 10.692 10.907 1.00 95.38 99 ARG A C 1
ATOM 751 O O . ARG A 1 99 ? -6.122 10.729 11.388 1.00 95.38 99 ARG A O 1
ATOM 758 N N . SER A 1 100 ? -4.647 11.331 9.795 1.00 95.50 100 SER A N 1
ATOM 759 C CA . SER A 1 100 ? -5.597 12.071 8.969 1.00 95.50 100 SER A CA 1
ATOM 760 C C . SER A 1 100 ? -6.660 11.135 8.375 1.00 95.50 100 SER A C 1
ATOM 762 O O . SER A 1 100 ? -6.336 9.975 8.095 1.00 95.50 100 SER A O 1
ATOM 764 N N . PRO A 1 101 ? -7.895 11.625 8.170 1.00 96.25 101 PRO A N 1
ATOM 765 C CA . PRO A 1 101 ? -8.934 10.907 7.436 1.00 96.25 101 PRO A CA 1
ATOM 766 C C . PRO A 1 101 ? -8.518 10.523 6.011 1.00 96.25 101 PRO A C 1
ATOM 768 O O . PRO A 1 101 ? -7.623 11.141 5.423 1.00 96.25 101 PRO A O 1
ATOM 771 N N . GLY A 1 102 ? -9.177 9.497 5.472 1.00 94.81 102 GLY A N 1
ATOM 772 C CA . GLY A 1 102 ? -9.063 9.115 4.068 1.00 94.81 102 GLY A CA 1
ATOM 773 C C . GLY A 1 102 ? -9.897 10.014 3.151 1.00 94.81 102 GLY A C 1
ATOM 774 O O . GLY A 1 102 ? -10.378 11.071 3.549 1.00 94.81 102 GLY A O 1
ATOM 775 N N . ILE A 1 103 ? -10.090 9.567 1.907 1.00 96.19 103 ILE A N 1
ATOM 776 C CA . ILE A 1 103 ? -10.964 10.237 0.924 1.00 96.19 103 ILE A CA 1
ATOM 777 C C . ILE A 1 103 ? -12.445 10.236 1.343 1.00 96.19 103 ILE A C 1
ATOM 779 O O . ILE A 1 103 ? -13.230 11.025 0.837 1.00 96.19 103 ILE A O 1
ATOM 783 N N . ASP A 1 104 ? -12.813 9.343 2.260 1.00 95.38 104 ASP A N 1
ATOM 784 C CA . ASP A 1 104 ? -14.131 9.253 2.884 1.00 95.38 104 ASP A CA 1
ATOM 785 C C . ASP A 1 104 ? -14.336 10.281 4.006 1.00 95.38 104 ASP A C 1
ATOM 787 O O . ASP A 1 104 ? -15.424 10.356 4.566 1.00 95.38 104 ASP A O 1
ATOM 791 N N . GLU A 1 105 ? -13.297 11.047 4.353 1.00 95.25 105 GLU A N 1
ATOM 792 C CA . GLU A 1 105 ? -13.289 12.030 5.442 1.00 95.25 105 GLU A CA 1
ATOM 793 C C . GLU A 1 105 ? -13.597 11.437 6.831 1.00 95.25 105 GLU A C 1
ATOM 795 O O . GLU A 1 105 ? -13.727 12.164 7.820 1.00 95.25 105 GLU A O 1
ATOM 800 N N . ILE A 1 106 ? -13.607 10.106 6.963 1.00 95.44 106 ILE A N 1
ATOM 801 C CA . ILE A 1 106 ? -13.848 9.432 8.237 1.00 95.44 106 ILE A CA 1
ATOM 802 C C . ILE A 1 106 ? -12.538 9.357 9.020 1.00 95.44 106 ILE A C 1
ATOM 804 O O . ILE A 1 106 ? -11.550 8.742 8.609 1.00 95.44 106 ILE A O 1
ATOM 808 N N . SER A 1 107 ? -12.522 9.977 10.200 1.00 95.94 107 SER A N 1
ATOM 809 C CA . SER A 1 107 ? -11.337 9.934 11.052 1.00 95.94 107 SER A CA 1
ATOM 810 C C . SER A 1 107 ? -11.154 8.551 11.703 1.00 95.94 107 SER A C 1
ATOM 812 O O . SER A 1 107 ? -12.123 7.947 12.176 1.00 95.94 107 SER A O 1
ATOM 814 N N . PRO A 1 108 ? -9.906 8.065 11.846 1.00 95.69 108 PRO A N 1
ATOM 815 C CA . PRO A 1 108 ? -9.619 6.829 12.578 1.00 95.69 108 PRO A CA 1
ATOM 816 C C . PRO A 1 108 ? -10.115 6.846 14.030 1.00 95.69 108 PRO A C 1
ATOM 818 O O . PRO A 1 108 ? -10.419 5.797 14.591 1.00 95.69 108 PRO A O 1
ATOM 821 N N . ARG A 1 109 ? -10.226 8.037 14.634 1.00 94.56 109 ARG A N 1
ATOM 822 C CA . ARG A 1 109 ? -10.800 8.231 15.970 1.00 94.56 109 ARG A CA 1
ATOM 823 C C . ARG A 1 109 ? -12.283 7.858 16.021 1.00 94.56 109 ARG A C 1
ATOM 825 O O . ARG A 1 109 ? -12.681 7.153 16.939 1.00 94.56 109 ARG A O 1
ATOM 832 N N . MET A 1 110 ? -13.075 8.286 15.038 1.00 94.25 110 MET A N 1
ATOM 833 C CA . MET A 1 110 ? -14.505 7.952 14.973 1.00 94.25 110 MET A CA 1
ATOM 834 C C . MET A 1 110 ? -14.719 6.449 14.783 1.00 94.25 110 MET A C 1
ATOM 836 O O . MET A 1 110 ? -15.533 5.847 15.475 1.00 94.25 110 MET A O 1
ATOM 840 N N . LEU A 1 111 ? -13.931 5.823 13.906 1.00 94.06 111 LEU A N 1
ATOM 841 C CA . LEU A 1 111 ? -13.987 4.376 13.678 1.00 94.06 111 LEU A CA 1
ATOM 842 C C . LEU A 1 111 ? -13.669 3.563 14.938 1.00 94.06 111 LEU A C 1
ATOM 844 O O . LEU A 1 111 ? -14.274 2.516 15.161 1.00 94.06 111 LEU A O 1
ATOM 848 N N . GLN A 1 112 ? -12.735 4.041 15.761 1.00 93.44 112 GLN A N 1
ATOM 849 C CA . GLN A 1 112 ? -12.419 3.406 17.036 1.00 93.44 112 GLN A CA 1
ATOM 850 C C . GLN A 1 112 ? -13.573 3.546 18.040 1.00 93.44 112 GLN A C 1
ATOM 852 O O . GLN A 1 112 ? -13.929 2.558 18.668 1.00 93.44 112 GLN A O 1
ATOM 857 N N . GLN A 1 113 ? -14.214 4.717 18.127 1.00 91.00 113 GLN A N 1
ATOM 858 C CA . GLN A 1 113 ? -15.377 4.932 19.003 1.00 91.00 113 GLN A CA 1
ATOM 859 C C . GLN A 1 113 ? -16.561 4.027 18.640 1.00 91.00 113 GLN A C 1
ATOM 861 O O . GLN A 1 113 ? -17.260 3.537 19.518 1.00 91.00 113 GLN A O 1
ATOM 866 N N . CYS A 1 114 ? -16.765 3.737 17.352 1.00 87.44 114 CYS A N 1
ATOM 867 C CA . CYS A 1 114 ? -17.784 2.777 16.916 1.00 87.44 114 CYS A CA 1
ATOM 868 C C . CYS A 1 114 ? -17.492 1.325 17.345 1.00 87.44 114 CYS A C 1
ATOM 870 O O . CYS A 1 114 ? -18.361 0.461 17.217 1.00 87.44 114 CYS A O 1
ATOM 872 N N . ALA A 1 115 ? -16.271 1.026 17.796 1.00 85.69 115 ALA A N 1
ATOM 873 C CA . ALA A 1 115 ? -15.876 -0.299 18.259 1.00 85.69 115 ALA A CA 1
ATOM 874 C C . ALA A 1 115 ? -16.060 -0.500 19.767 1.00 85.69 115 ALA A C 1
ATOM 876 O O . ALA A 1 115 ? -16.053 -1.656 20.213 1.00 85.69 115 ALA A O 1
ATOM 877 N N . ASP A 1 116 ? -16.216 0.588 20.523 1.00 79.06 116 ASP A N 1
ATOM 878 C CA . ASP A 1 116 ? -16.421 0.540 21.964 1.00 79.06 116 ASP A CA 1
ATOM 879 C C . ASP A 1 116 ? -17.787 -0.101 22.276 1.00 79.06 116 ASP A C 1
ATOM 881 O O . ASP A 1 116 ? -18.762 0.102 21.543 1.00 79.06 116 ASP A O 1
ATOM 885 N N . PRO A 1 117 ? -17.877 -0.957 23.308 1.00 65.62 117 PRO A N 1
ATOM 886 C CA . PRO A 1 117 ? -19.156 -1.508 23.729 1.00 65.62 117 PRO A CA 1
ATOM 887 C C . PRO A 1 117 ? -20.056 -0.375 24.248 1.00 65.62 117 PRO A C 1
ATOM 889 O O . PRO A 1 117 ? -19.619 0.413 25.083 1.00 65.62 117 PRO A O 1
ATOM 892 N N . LEU A 1 118 ? -21.292 -0.310 23.734 1.00 53.19 118 LEU A N 1
ATOM 893 C CA . LEU A 1 118 ? -22.400 0.395 24.389 1.00 53.19 118 LEU A CA 1
ATOM 894 C C . LEU A 1 118 ? -22.631 -0.174 25.792 1.00 53.19 118 LEU A C 1
ATOM 896 O O . LEU A 1 118 ? -22.534 -1.419 25.926 1.00 53.19 118 LEU A O 1
#

Sequence (118 aa):
MQFLKRNSKNFYRRLAKATHAKPGISDMPKADGAMTGNNTNVANMLATYCSSVFARNRPGTLSTNGPATAGDSSHRRIGSISFSTVQARRKLGTLKTWRSPGIDEISPRMLQQCADPL

Foldseek 3Di:
DDDPPPPVVVVVVVVCVVVVDDPADDWDQDPVRDTDPDRVSSVVVVVVVCCVVVVPDDPDDDDPPDPDDPPDPPPPPPPDDDDDLVRLLVVLCPFDQPDADDPVRDGSVVSNVVSDDD

pLDDT: mean 74.46, std 16.42, range [35.44, 96.25]